Protein AF-A0A286UP96-F1 (afdb_monomer)

Solvent-accessible surface area (backbone atoms only — not comparable to full-atom values): 10188 Å² total; per-residue (Å²): 133,60,69,67,59,58,47,46,70,70,50,58,53,62,91,28,74,60,82,88,64,60,55,60,58,87,93,51,66,55,68,64,52,48,55,50,50,54,55,56,73,67,48,70,82,85,82,76,85,86,92,83,76,66,88,90,74,46,66,62,23,51,52,45,37,53,47,52,54,32,44,76,69,74,26,45,36,35,67,40,44,39,38,69,94,73,29,50,54,94,42,47,54,37,28,46,34,56,42,37,35,77,77,34,68,56,30,44,52,47,47,56,51,50,39,71,74,63,72,58,81,71,99,55,57,68,58,61,46,39,41,64,49,42,52,54,27,46,64,66,42,64,78,57,94,69,80,69,68,43,72,45,77,38,51,64,94,24,27,48,52,75,69,53,36,48,58,46,62,77,64,108

pLDDT: mean 85.41, std 10.43, range [49.34, 98.12]

Structure (mmCIF, N/CA/C/O backbone):
data_AF-A0A286UP96-F1
#
_entry.id   AF-A0A286UP96-F1
#
loop_
_atom_site.group_PDB
_atom_site.id
_atom_site.type_symbol
_atom_site.label_atom_id
_atom_site.label_alt_id
_atom_site.label_comp_id
_atom_site.label_asym_id
_atom_site.label_entity_id
_atom_site.label_seq_id
_atom_site.pdbx_PDB_ins_code
_atom_site.Cartn_x
_atom_site.Cartn_y
_atom_site.Cartn_z
_atom_site.occupancy
_atom_site.B_iso_or_equiv
_atom_site.auth_seq_id
_atom_site.auth_comp_id
_atom_site.auth_asym_id
_atom_site.auth_atom_id
_atom_site.pdbx_PDB_model_num
ATOM 1 N N . MET A 1 1 ? -9.171 -11.436 -27.637 1.00 49.34 1 MET A N 1
ATOM 2 C CA . MET A 1 1 ? -8.216 -11.493 -26.509 1.00 49.34 1 MET A CA 1
ATOM 3 C C . MET A 1 1 ? -8.650 -10.452 -25.485 1.00 49.34 1 MET A C 1
ATOM 5 O O . MET A 1 1 ? -8.835 -9.310 -25.885 1.00 49.34 1 MET A O 1
ATOM 9 N N . ASN A 1 2 ? -8.933 -10.845 -24.236 1.00 63.75 2 ASN A N 1
ATOM 10 C CA . ASN A 1 2 ? -9.342 -9.908 -23.177 1.00 63.75 2 ASN A CA 1
ATOM 11 C C . ASN A 1 2 ? -8.131 -9.031 -22.804 1.00 63.75 2 ASN A C 1
ATOM 13 O O . ASN A 1 2 ? -7.046 -9.567 -22.588 1.00 63.75 2 ASN A O 1
ATOM 17 N N . ILE A 1 3 ? -8.315 -7.710 -22.764 1.00 61.19 3 ILE A N 1
ATOM 18 C CA . ILE A 1 3 ? -7.271 -6.735 -22.424 1.00 61.19 3 ILE A CA 1
ATOM 19 C C . ILE A 1 3 ? -6.661 -7.037 -21.046 1.00 61.19 3 ILE A C 1
ATOM 21 O O . ILE A 1 3 ? -5.451 -6.916 -20.892 1.00 61.19 3 ILE A O 1
ATOM 25 N N . GLU A 1 4 ? -7.460 -7.513 -20.089 1.00 62.12 4 GLU A N 1
ATOM 26 C CA . GLU A 1 4 ? -6.978 -7.889 -18.752 1.00 62.12 4 GLU A CA 1
ATOM 27 C C . GLU A 1 4 ? -6.002 -9.070 -18.778 1.00 62.12 4 GLU A C 1
ATOM 29 O O . GLU A 1 4 ? -4.983 -9.037 -18.096 1.00 62.12 4 GLU A O 1
ATOM 34 N N . ARG A 1 5 ? -6.269 -10.095 -19.602 1.00 66.50 5 ARG A N 1
ATOM 35 C CA . ARG A 1 5 ? -5.375 -11.261 -19.724 1.00 66.50 5 ARG A CA 1
ATOM 36 C C . ARG A 1 5 ? -4.047 -10.881 -20.363 1.00 66.50 5 ARG A C 1
ATOM 38 O O . ARG A 1 5 ? -3.007 -11.225 -19.829 1.00 66.50 5 ARG A O 1
ATOM 45 N N . LEU A 1 6 ? -4.093 -10.098 -21.444 1.00 65.25 6 LEU A N 1
ATOM 46 C CA . LEU A 1 6 ? -2.881 -9.573 -22.077 1.00 65.25 6 LEU A CA 1
ATOM 47 C C . LEU A 1 6 ? -2.033 -8.780 -21.073 1.00 65.25 6 LEU A C 1
ATOM 49 O O . LEU A 1 6 ? -0.813 -8.846 -21.090 1.00 65.25 6 LEU A O 1
ATOM 53 N N . TYR A 1 7 ? -2.686 -8.018 -20.203 1.00 69.88 7 TYR A N 1
ATOM 54 C CA . TYR A 1 7 ? -2.010 -7.174 -19.234 1.00 69.88 7 TYR A CA 1
ATOM 55 C C . TYR A 1 7 ? -1.419 -7.964 -18.057 1.00 69.88 7 TYR A C 1
ATOM 57 O O . TYR A 1 7 ? -0.304 -7.667 -17.631 1.00 69.88 7 TYR A O 1
ATOM 65 N N . ALA A 1 8 ? -2.115 -9.003 -17.583 1.00 73.88 8 ALA A N 1
ATOM 66 C CA . ALA A 1 8 ? -1.588 -9.947 -16.598 1.00 73.88 8 ALA A CA 1
ATOM 67 C C . ALA A 1 8 ? -0.350 -10.684 -17.126 1.00 73.88 8 ALA A C 1
ATOM 69 O O . ALA A 1 8 ? 0.648 -10.775 -16.417 1.00 73.88 8 ALA A O 1
ATOM 70 N N . ASP A 1 9 ? -0.392 -11.138 -18.382 1.00 71.69 9 ASP A N 1
ATOM 71 C CA . ASP A 1 9 ? 0.719 -11.854 -19.018 1.00 71.69 9 ASP A CA 1
ATOM 72 C C . ASP A 1 9 ? 1.965 -10.964 -19.167 1.00 71.69 9 ASP A C 1
ATOM 74 O O . ASP A 1 9 ? 3.089 -11.442 -19.034 1.00 71.69 9 ASP A O 1
ATOM 78 N N . ILE A 1 10 ? 1.774 -9.663 -19.416 1.00 70.19 10 ILE A N 1
ATOM 79 C CA . ILE A 1 10 ? 2.880 -8.718 -19.612 1.00 70.19 10 ILE A CA 1
ATOM 80 C C . ILE A 1 10 ? 3.464 -8.226 -18.287 1.00 70.19 10 ILE A C 1
ATOM 82 O O . ILE A 1 10 ? 4.682 -8.182 -18.128 1.00 70.19 10 ILE A O 1
ATOM 86 N N . LEU A 1 11 ? 2.616 -7.813 -17.341 1.00 77.31 11 LEU A N 1
ATOM 87 C CA . LEU A 1 11 ? 3.103 -7.294 -16.063 1.00 77.31 11 LEU A CA 1
ATOM 88 C C . LEU A 1 11 ? 3.557 -8.395 -15.112 1.00 77.31 11 LEU A C 1
ATOM 90 O O . LEU A 1 11 ? 4.356 -8.108 -14.221 1.00 77.31 11 LEU A O 1
ATOM 94 N N . ASN A 1 12 ? 3.051 -9.618 -15.296 1.00 80.94 12 ASN A N 1
ATOM 95 C CA . ASN A 1 12 ? 3.336 -10.779 -14.461 1.00 80.94 12 ASN A CA 1
ATOM 96 C C . ASN A 1 12 ? 3.300 -10.424 -12.956 1.00 80.94 12 ASN A C 1
ATOM 98 O O . ASN A 1 12 ? 4.327 -10.507 -12.269 1.00 80.94 12 ASN A O 1
ATOM 102 N N . PRO A 1 13 ? 2.151 -9.926 -12.450 1.00 82.19 13 PRO A N 1
ATOM 103 C CA . PRO A 1 13 ? 2.049 -9.438 -11.081 1.00 82.19 13 PRO A CA 1
ATOM 104 C C . PRO A 1 13 ? 2.351 -10.563 -10.089 1.00 82.19 13 PRO A C 1
ATOM 106 O O . PRO A 1 13 ? 1.960 -11.714 -10.285 1.00 82.19 13 PRO A O 1
ATOM 109 N N . SER A 1 14 ? 3.044 -10.226 -9.004 1.00 83.25 14 SER A N 1
ATOM 110 C CA . SER A 1 14 ? 3.289 -11.183 -7.925 1.00 83.25 14 SER A CA 1
ATOM 111 C C . SER A 1 14 ? 2.060 -11.294 -7.031 1.00 83.25 14 SER A C 1
ATOM 113 O O . SER A 1 14 ? 1.344 -10.317 -6.814 1.00 83.25 14 SER A O 1
ATOM 115 N N . ASP A 1 15 ? 1.834 -12.482 -6.478 1.00 81.69 15 ASP A N 1
ATOM 116 C CA . ASP A 1 15 ? 0.795 -12.668 -5.474 1.00 81.69 15 ASP A CA 1
ATOM 117 C C . ASP A 1 15 ? 1.257 -12.086 -4.130 1.00 81.69 15 ASP A C 1
ATOM 119 O O . ASP A 1 15 ? 2.100 -12.655 -3.433 1.00 81.69 15 ASP A O 1
ATOM 123 N N . PHE A 1 16 ? 0.712 -10.918 -3.797 1.00 78.81 16 PHE A N 1
ATOM 124 C CA . PHE A 1 16 ? 0.863 -10.267 -2.495 1.00 78.81 16 PHE A CA 1
ATOM 125 C C . PHE A 1 16 ? -0.423 -10.322 -1.668 1.00 78.81 16 PHE A C 1
ATOM 127 O O . PHE A 1 16 ? -0.589 -9.531 -0.734 1.00 78.81 16 PHE A O 1
ATOM 134 N N . SER A 1 17 ? -1.356 -11.211 -2.020 1.00 71.06 17 SER A N 1
ATOM 135 C CA . SER A 1 17 ? -2.625 -11.318 -1.315 1.00 71.06 17 SER A CA 1
ATOM 136 C C . SER A 1 17 ? -2.401 -11.706 0.150 1.00 71.06 17 SER A C 1
ATOM 138 O O . SER A 1 17 ? -1.652 -12.616 0.510 1.00 71.06 17 SER A O 1
ATOM 140 N N . GLY A 1 18 ? -3.069 -10.971 1.035 1.00 64.38 18 GLY A N 1
ATOM 141 C CA . GLY A 1 18 ? -3.196 -11.308 2.449 1.00 64.38 18 GLY A CA 1
ATOM 142 C C . GLY A 1 18 ? -4.452 -12.134 2.716 1.00 64.38 18 GLY A C 1
ATOM 143 O O . GLY A 1 18 ? -5.107 -11.902 3.734 1.00 64.38 18 GLY A O 1
ATOM 144 N N . ASP A 1 19 ? -4.849 -13.010 1.789 1.00 66.25 19 ASP A N 1
ATOM 145 C CA . ASP A 1 19 ? -6.140 -13.697 1.838 1.00 66.25 19 ASP A CA 1
ATOM 146 C C . ASP A 1 19 ? -6.347 -14.425 3.173 1.00 66.25 19 ASP A C 1
ATOM 148 O O . ASP A 1 19 ? -5.471 -15.115 3.694 1.00 66.25 19 ASP A O 1
ATOM 152 N N . GLY A 1 20 ? -7.525 -14.213 3.765 1.00 74.19 20 GLY A N 1
ATOM 153 C CA . GLY A 1 20 ? -7.889 -14.780 5.064 1.00 74.19 20 GLY A CA 1
ATOM 154 C C . GLY A 1 20 ? -7.352 -14.033 6.290 1.00 74.19 20 GLY A C 1
ATOM 155 O O . GLY A 1 20 ? -7.575 -14.498 7.409 1.00 74.19 20 GLY A O 1
ATOM 156 N N . ARG A 1 21 ? -6.682 -12.879 6.140 1.00 83.31 21 ARG A N 1
ATOM 157 C CA . ARG A 1 21 ? -6.267 -12.080 7.305 1.00 83.31 21 ARG A CA 1
ATOM 158 C C . ARG A 1 21 ? -7.461 -11.486 8.063 1.00 83.31 21 ARG A C 1
ATOM 160 O O . ARG A 1 21 ? -8.413 -11.009 7.439 1.00 83.31 21 ARG A O 1
ATOM 167 N N . PRO A 1 22 ? -7.410 -11.486 9.409 1.00 90.81 22 PRO A N 1
ATOM 168 C CA . PRO A 1 22 ? -8.482 -10.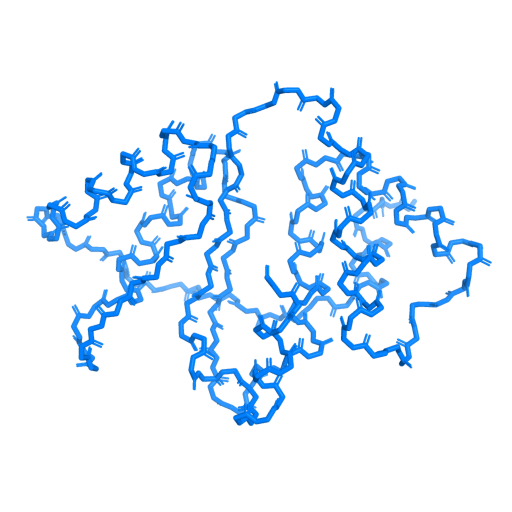937 10.222 1.00 90.81 22 PRO A CA 1
ATOM 169 C C . PRO A 1 22 ? -8.542 -9.413 10.093 1.00 90.81 22 PRO A C 1
ATOM 171 O O . PRO A 1 22 ? -7.516 -8.737 9.982 1.00 90.81 22 PRO A O 1
ATOM 174 N N . GLN A 1 23 ? -9.758 -8.881 10.163 1.00 94.75 23 GLN A N 1
ATOM 175 C CA . GLN A 1 23 ? -10.006 -7.462 10.407 1.00 94.75 23 GLN A CA 1
ATOM 176 C C . GLN A 1 23 ? -9.959 -7.175 11.912 1.00 94.75 23 GLN A C 1
ATOM 178 O O . GLN A 1 23 ? -9.917 -8.095 12.734 1.00 94.75 23 GLN A O 1
ATOM 183 N N . CYS A 1 24 ? -9.951 -5.896 12.275 1.00 96.38 24 CYS A N 1
ATOM 184 C CA . CYS A 1 24 ? -10.121 -5.465 13.651 1.00 96.38 24 CYS A CA 1
ATOM 185 C C . CYS A 1 24 ? -11.415 -6.066 14.198 1.00 96.38 24 CYS A C 1
ATOM 187 O O . CYS A 1 24 ? -12.432 -6.111 13.504 1.00 96.38 24 CYS A O 1
ATOM 189 N N . LEU A 1 25 ? -11.361 -6.529 15.446 1.00 94.75 25 LEU A N 1
ATOM 190 C CA . LEU A 1 25 ? -12.570 -6.912 16.156 1.00 94.75 25 LEU A CA 1
ATOM 191 C C . LEU A 1 25 ? -13.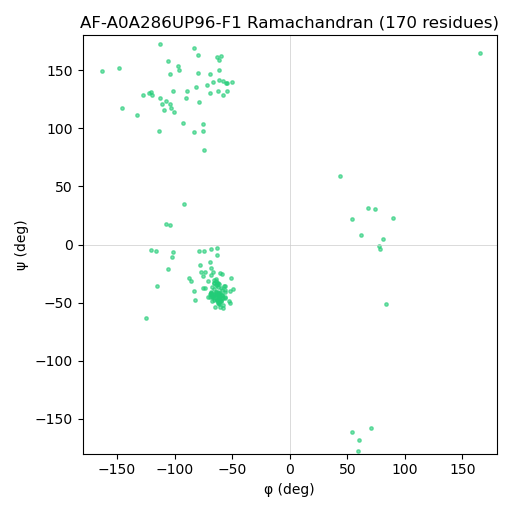472 -5.691 16.287 1.00 94.75 25 LEU A C 1
ATOM 193 O O . LEU A 1 25 ? -12.983 -4.556 16.379 1.00 94.75 25 LEU A O 1
ATOM 197 N N . GLU A 1 26 ? -14.775 -5.948 16.321 1.00 91.69 26 GLU A N 1
ATOM 198 C CA . GLU A 1 26 ? -15.761 -4.909 16.564 1.00 91.69 26 GLU A CA 1
ATOM 199 C C . GLU A 1 26 ? -15.380 -4.105 17.811 1.00 91.69 26 GLU A C 1
ATOM 201 O O . GLU A 1 26 ? -14.835 -4.621 18.788 1.00 91.69 26 GLU A O 1
ATOM 206 N N . ASP A 1 27 ? -15.583 -2.801 17.712 1.00 90.56 27 ASP A N 1
ATOM 207 C CA . ASP A 1 27 ? -15.269 -1.825 18.740 1.00 90.56 27 ASP A CA 1
ATOM 208 C C . ASP A 1 27 ? -13.800 -1.659 19.171 1.00 90.56 27 ASP A C 1
ATOM 210 O O . ASP A 1 27 ? -13.511 -0.877 20.079 1.00 90.56 27 ASP A O 1
ATOM 214 N N . THR A 1 28 ? -12.845 -2.285 18.479 1.00 94.38 28 THR A N 1
ATOM 215 C CA . THR A 1 28 ? -11.409 -2.099 18.743 1.00 94.38 28 THR A CA 1
ATOM 216 C C . THR A 1 28 ? -10.764 -1.085 17.799 1.00 94.38 28 THR A C 1
ATOM 218 O O . THR A 1 28 ? -11.222 -0.872 16.681 1.00 94.38 28 THR A O 1
ATOM 221 N N . ARG A 1 29 ? -9.670 -0.442 18.244 1.00 95.38 29 ARG A N 1
ATOM 222 C CA . ARG A 1 29 ? -8.847 0.486 17.430 1.00 95.38 29 ARG A CA 1
ATOM 223 C C . ARG A 1 29 ? -9.630 1.639 16.772 1.00 95.38 29 ARG A C 1
ATOM 225 O O . ARG A 1 29 ? -9.138 2.224 15.811 1.00 95.38 29 ARG A O 1
ATOM 232 N N . LYS A 1 30 ? -10.811 1.987 17.304 1.00 96.56 30 LYS A N 1
ATOM 233 C CA . LYS A 1 30 ? -11.737 2.975 16.722 1.00 96.56 30 LYS A CA 1
ATOM 234 C C . LYS A 1 30 ? -11.071 4.305 16.406 1.00 96.56 30 LYS A C 1
ATOM 236 O O . LYS A 1 30 ? -11.201 4.785 15.292 1.00 96.56 30 LYS A O 1
ATOM 241 N N . GLU A 1 31 ? -10.347 4.869 17.367 1.00 97.06 31 GLU A N 1
ATOM 242 C CA . GLU A 1 31 ? -9.703 6.177 17.208 1.00 97.06 31 GLU A CA 1
ATOM 243 C C . GLU A 1 31 ? -8.674 6.155 16.075 1.00 97.06 31 GLU A C 1
ATOM 245 O O . GLU A 1 31 ? -8.721 6.993 15.182 1.00 97.06 31 GLU A O 1
ATOM 250 N N . THR A 1 32 ? -7.804 5.139 16.049 1.00 97.38 32 THR A N 1
ATOM 251 C CA . THR A 1 32 ? -6.809 4.966 14.982 1.00 97.38 32 THR A CA 1
ATOM 252 C C . THR A 1 32 ? -7.465 4.784 13.617 1.00 97.38 32 THR A C 1
ATOM 254 O O . THR A 1 32 ? -7.038 5.404 12.647 1.00 97.38 32 THR A O 1
ATOM 257 N N . LEU A 1 33 ? -8.500 3.944 13.530 1.00 98.12 33 LEU A N 1
ATOM 258 C CA . LEU A 1 33 ? -9.237 3.725 12.287 1.00 98.12 33 LEU A CA 1
ATOM 259 C C . LEU A 1 33 ? -9.901 5.016 11.810 1.00 98.12 33 LEU A C 1
ATOM 261 O O . LEU A 1 33 ? -9.757 5.363 10.643 1.00 98.12 33 LEU A O 1
ATOM 265 N N . GLN A 1 34 ? -10.557 5.749 12.711 1.00 97.94 34 GLN A N 1
ATOM 266 C CA . GLN A 1 34 ? -11.217 7.006 12.383 1.00 97.94 34 GLN A CA 1
ATOM 267 C C . GLN A 1 34 ? -10.218 8.042 11.868 1.00 97.94 34 GLN A C 1
ATOM 269 O O . GLN A 1 34 ? -10.452 8.616 10.813 1.00 97.94 34 GLN A O 1
ATOM 274 N N . SER A 1 35 ? -9.066 8.208 12.526 1.00 97.19 35 SER A N 1
ATOM 275 C CA . SER A 1 35 ? -8.023 9.123 12.046 1.00 97.19 35 SER A CA 1
ATOM 276 C C . SER A 1 35 ? -7.506 8.761 10.651 1.00 97.19 35 SER A C 1
ATOM 278 O O . SER A 1 35 ? -7.234 9.652 9.853 1.00 97.19 35 SER A O 1
ATOM 280 N N . ILE A 1 36 ? -7.377 7.466 10.335 1.00 97.31 36 ILE A N 1
ATOM 281 C CA . ILE A 1 36 ? -6.979 7.026 8.991 1.00 97.31 36 ILE A CA 1
ATOM 282 C C . ILE A 1 36 ? -8.091 7.324 7.980 1.00 97.31 36 ILE A C 1
ATOM 284 O O . ILE A 1 36 ? -7.790 7.786 6.885 1.00 97.31 36 ILE A O 1
ATOM 288 N N . TYR A 1 37 ? -9.357 7.082 8.326 1.00 96.44 37 TYR A N 1
ATOM 289 C CA . TYR A 1 37 ? -10.486 7.365 7.435 1.00 96.44 37 TYR A CA 1
ATOM 290 C C . TYR A 1 37 ? -10.599 8.855 7.127 1.00 96.44 37 TYR A C 1
ATOM 292 O O . TYR A 1 37 ? -10.656 9.229 5.960 1.00 96.44 37 TYR A O 1
ATOM 300 N N . ASP A 1 38 ? -10.528 9.696 8.158 1.00 95.19 38 ASP A N 1
ATOM 301 C CA . ASP A 1 38 ? -10.558 11.149 8.008 1.00 95.19 38 ASP A CA 1
ATOM 302 C C . ASP A 1 38 ? -9.401 11.635 7.123 1.00 95.19 38 ASP A C 1
ATOM 304 O O . ASP A 1 38 ? -9.585 12.510 6.280 1.00 95.19 38 ASP A O 1
ATOM 308 N N . TRP A 1 39 ? -8.214 11.034 7.271 1.00 95.50 39 TRP A N 1
ATOM 309 C CA . TRP A 1 39 ? -7.052 11.353 6.443 1.00 95.50 39 TRP A CA 1
ATOM 310 C C . TRP A 1 39 ? -7.240 10.962 4.968 1.00 95.50 39 TRP A C 1
ATOM 312 O O . TRP A 1 39 ? -6.957 11.773 4.088 1.00 95.50 39 TRP A O 1
ATOM 322 N N . VAL A 1 40 ? -7.738 9.753 4.679 1.00 93.62 40 VAL A N 1
ATOM 323 C CA . VAL A 1 40 ? -7.994 9.320 3.291 1.00 93.62 40 VAL A CA 1
ATOM 324 C C . VAL A 1 40 ? -9.083 10.182 2.647 1.00 93.62 40 VAL A C 1
ATOM 326 O O . VAL A 1 40 ? -8.939 10.594 1.495 1.00 93.62 40 VAL A O 1
ATOM 329 N N . ASP A 1 41 ? -10.157 10.468 3.385 1.00 90.25 41 ASP A N 1
ATOM 330 C CA . ASP A 1 41 ? -11.337 11.164 2.869 1.00 90.25 41 ASP A CA 1
ATOM 331 C C . ASP A 1 41 ? -11.094 12.675 2.692 1.00 90.25 41 ASP A C 1
ATOM 333 O O . ASP A 1 41 ? -11.700 13.291 1.814 1.00 90.25 41 ASP A O 1
ATOM 337 N N . ALA A 1 42 ? -10.175 13.272 3.463 1.00 90.50 42 ALA A N 1
ATOM 338 C CA . ALA A 1 42 ? -9.729 14.651 3.252 1.00 90.50 42 ALA A CA 1
ATOM 339 C C . ALA A 1 42 ? -9.039 14.841 1.887 1.00 90.50 42 ALA A C 1
ATOM 341 O O . ALA A 1 42 ? -9.167 15.902 1.271 1.00 90.50 42 ALA A O 1
ATOM 342 N N . GLY A 1 43 ? -8.338 13.808 1.404 1.00 85.06 43 GLY A N 1
ATOM 343 C CA . GLY A 1 43 ? -7.582 13.842 0.155 1.00 85.06 43 GLY A CA 1
ATOM 344 C C . GLY A 1 43 ? -6.471 14.904 0.135 1.00 85.06 43 GLY A C 1
ATOM 345 O O . GLY A 1 43 ? -6.112 15.502 1.147 1.00 85.06 43 GLY A O 1
ATOM 346 N N . GLY A 1 44 ? -5.909 15.155 -1.050 1.00 84.06 44 GLY A N 1
ATOM 347 C CA . GLY A 1 44 ? -4.853 16.158 -1.228 1.00 84.06 44 GLY A CA 1
ATOM 348 C C . GLY A 1 44 ? -3.507 15.762 -0.606 1.00 84.06 44 GLY A C 1
ATOM 349 O O . GLY A 1 44 ? -3.212 14.583 -0.432 1.00 84.06 44 GLY A O 1
ATOM 350 N N . TYR A 1 45 ? -2.660 16.759 -0.330 1.00 85.38 45 TYR A N 1
ATOM 351 C CA . TYR A 1 45 ? -1.328 16.567 0.255 1.00 85.38 45 TYR A CA 1
ATOM 352 C C . TYR A 1 45 ? -1.305 16.941 1.748 1.00 85.38 45 TYR A C 1
ATOM 354 O O . TYR A 1 45 ? -1.951 17.921 2.124 1.00 85.38 45 TYR A O 1
ATOM 362 N N . PRO A 1 46 ? -0.500 16.253 2.585 1.00 86.00 46 PRO A N 1
ATOM 363 C CA . PRO A 1 46 ? 0.328 15.088 2.257 1.00 86.00 46 PRO A CA 1
ATOM 364 C C . PRO A 1 46 ? -0.509 13.818 2.029 1.00 86.00 46 PRO A C 1
ATOM 366 O O . PRO A 1 46 ? -1.414 13.512 2.799 1.00 86.00 46 PRO A O 1
ATOM 369 N N . ASN A 1 47 ? -0.158 13.057 0.988 1.00 89.56 47 ASN A N 1
ATOM 370 C CA . ASN A 1 47 ? -0.879 11.868 0.513 1.00 89.56 47 ASN A CA 1
ATOM 371 C C . ASN A 1 47 ? -0.198 10.539 0.901 1.00 89.56 47 ASN A C 1
ATOM 373 O O . ASN A 1 47 ? -0.521 9.492 0.344 1.00 89.56 47 ASN A O 1
ATOM 377 N N . VAL A 1 48 ? 0.716 10.576 1.878 1.00 94.19 48 VAL A N 1
ATOM 378 C CA . VAL A 1 48 ? 1.330 9.393 2.495 1.00 94.19 48 VAL A CA 1
ATOM 379 C C . VAL A 1 48 ? 1.070 9.397 4.002 1.00 94.19 48 VAL A C 1
ATOM 381 O O . VAL A 1 48 ? 1.344 10.388 4.679 1.00 94.19 48 VAL A O 1
ATOM 384 N N . LEU A 1 49 ? 0.583 8.270 4.527 1.00 96.12 49 LEU A N 1
ATOM 385 C CA . LEU A 1 49 ? 0.422 8.011 5.958 1.00 96.12 49 LEU A CA 1
ATOM 386 C C . LEU A 1 49 ? 1.250 6.788 6.348 1.00 96.12 49 LEU A C 1
ATOM 388 O O . LEU A 1 49 ? 1.149 5.732 5.725 1.00 96.12 49 LEU A O 1
ATOM 392 N N . LEU A 1 50 ? 2.038 6.921 7.416 1.00 96.06 50 LEU A N 1
ATOM 393 C CA . LEU A 1 50 ? 2.857 5.840 7.954 1.00 96.06 50 LEU A CA 1
ATOM 394 C C . LEU A 1 50 ? 2.294 5.351 9.297 1.00 96.06 50 LEU A C 1
ATOM 396 O O . LEU A 1 50 ? 2.307 6.078 10.288 1.00 96.06 50 LEU A O 1
ATOM 400 N N . LEU A 1 51 ? 1.843 4.093 9.339 1.00 96.38 51 LEU A N 1
ATOM 401 C CA . LEU A 1 51 ? 1.389 3.430 10.564 1.00 96.38 51 LEU A CA 1
ATOM 402 C C . LEU A 1 51 ? 2.544 2.653 11.215 1.00 96.38 51 LEU A C 1
ATOM 404 O O . LEU A 1 51 ? 2.904 1.563 10.769 1.00 96.38 51 LEU A O 1
ATOM 408 N N . ILE A 1 52 ? 3.095 3.191 12.304 1.00 94.88 52 ILE A N 1
ATOM 409 C CA . ILE A 1 52 ? 4.150 2.552 13.107 1.00 94.88 52 ILE A CA 1
ATOM 410 C C . ILE A 1 52 ? 3.620 2.003 14.431 1.00 94.88 52 ILE A C 1
ATOM 412 O O . ILE A 1 52 ? 2.588 2.422 14.946 1.00 94.88 52 ILE A O 1
ATOM 416 N N . GLY A 1 53 ? 4.352 1.047 14.995 1.00 92.62 53 GLY A N 1
ATOM 417 C CA . GLY A 1 53 ? 4.027 0.415 16.269 1.00 92.62 53 GLY A CA 1
ATOM 418 C C . GLY A 1 53 ? 4.824 -0.867 16.468 1.00 92.62 53 GLY A C 1
ATOM 419 O O . GLY A 1 53 ? 5.375 -1.422 15.513 1.00 92.62 53 GLY A O 1
ATOM 420 N N . GLU A 1 54 ? 4.860 -1.370 17.695 1.00 92.50 54 GLU A N 1
ATOM 421 C CA . GLU A 1 54 ? 5.616 -2.576 18.041 1.00 92.50 54 GLU A CA 1
ATOM 422 C C . GLU A 1 54 ? 5.092 -3.828 17.317 1.00 92.50 54 GLU A C 1
ATOM 424 O O . GLU A 1 54 ? 3.967 -3.863 16.790 1.00 92.50 54 GLU A O 1
ATOM 429 N N . ALA A 1 55 ? 5.920 -4.870 17.248 1.00 88.31 55 ALA A N 1
ATOM 430 C CA . ALA A 1 55 ? 5.511 -6.162 16.708 1.00 88.31 55 ALA A CA 1
ATOM 431 C C . ALA A 1 55 ? 4.309 -6.715 17.497 1.00 88.31 55 ALA A C 1
ATOM 433 O O . ALA A 1 55 ? 4.214 -6.548 18.708 1.00 88.31 55 ALA A O 1
ATOM 434 N N . GLY A 1 56 ? 3.353 -7.339 16.804 1.00 88.31 56 GLY A N 1
ATOM 435 C CA . GLY A 1 56 ? 2.164 -7.921 17.443 1.00 88.31 56 GLY A CA 1
ATOM 436 C C . GLY A 1 56 ? 1.058 -6.933 17.847 1.00 88.31 56 GLY A C 1
ATOM 437 O O . GLY A 1 56 ? -0.001 -7.365 18.285 1.00 88.31 56 GLY A O 1
ATOM 438 N N . THR A 1 57 ? 1.220 -5.622 17.637 1.00 92.75 57 THR A N 1
ATOM 439 C CA . THR A 1 57 ? 0.197 -4.614 18.012 1.00 92.75 57 THR A CA 1
ATOM 440 C C . THR A 1 57 ? -1.037 -4.572 17.097 1.00 92.75 57 THR A C 1
ATOM 442 O O . THR A 1 57 ? -2.004 -3.864 17.392 1.00 92.75 57 THR A O 1
ATOM 445 N N . GLY A 1 58 ? -1.039 -5.345 16.007 1.00 93.44 58 GLY A N 1
ATOM 446 C CA . GLY A 1 58 ? -2.170 -5.443 15.079 1.00 93.44 58 GLY A CA 1
ATOM 447 C C . GLY A 1 58 ? -2.153 -4.433 13.927 1.00 93.44 58 GLY A C 1
ATOM 448 O O . GLY A 1 58 ? -3.202 -4.164 13.353 1.00 93.44 58 GLY A O 1
ATOM 449 N N . LYS A 1 59 ? -0.988 -3.884 13.554 1.00 95.62 59 LYS A N 1
ATOM 450 C CA . LYS A 1 59 ? -0.850 -2.966 12.401 1.00 95.62 59 LYS A CA 1
ATOM 451 C C . LYS A 1 59 ? -1.426 -3.551 11.109 1.00 95.62 59 LYS A C 1
ATOM 453 O O . LYS A 1 59 ? -2.260 -2.918 10.477 1.00 95.62 59 LYS A O 1
ATOM 458 N N . SER A 1 60 ? -1.068 -4.791 10.785 1.00 94.88 60 SER A N 1
ATOM 459 C CA . SER A 1 60 ? -1.597 -5.493 9.611 1.00 94.88 60 SER A CA 1
ATOM 460 C C . SER A 1 60 ? -3.106 -5.739 9.684 1.00 94.88 60 SER A C 1
ATOM 462 O O . SER A 1 60 ? -3.802 -5.723 8.672 1.00 94.88 60 SER A O 1
ATOM 464 N N . THR A 1 61 ? -3.649 -5.917 10.891 1.00 96.19 61 THR A N 1
ATOM 465 C CA . THR A 1 61 ? -5.097 -6.027 11.128 1.00 96.19 61 THR A CA 1
ATOM 466 C C . THR A 1 61 ? -5.803 -4.691 10.864 1.00 96.19 61 THR A C 1
ATOM 468 O O . THR A 1 61 ? -6.850 -4.666 10.215 1.00 96.19 61 THR A O 1
ATOM 471 N N . ILE A 1 62 ? -5.208 -3.569 11.289 1.00 97.25 62 ILE A N 1
ATOM 472 C CA . ILE A 1 62 ? -5.684 -2.214 10.964 1.00 97.25 62 ILE A CA 1
ATOM 473 C C . ILE A 1 62 ? -5.623 -1.988 9.448 1.00 97.25 62 ILE A C 1
ATOM 475 O O . ILE A 1 62 ? -6.638 -1.633 8.855 1.00 97.25 62 ILE A O 1
ATOM 479 N N . ALA A 1 63 ? -4.482 -2.271 8.810 1.00 96.50 63 ALA A N 1
ATOM 480 C CA . ALA A 1 63 ? -4.294 -2.13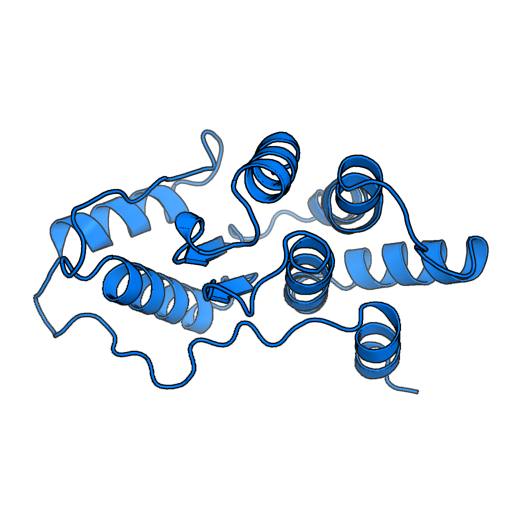9 7.363 1.00 96.50 63 ALA A CA 1
ATOM 481 C C . ALA A 1 63 ? -5.333 -2.952 6.572 1.00 96.50 63 ALA A C 1
ATOM 483 O O . ALA A 1 63 ? -5.981 -2.420 5.674 1.00 96.50 63 ALA A O 1
ATOM 484 N N . THR A 1 64 ? -5.580 -4.202 6.978 1.00 96.00 64 THR A N 1
ATOM 485 C CA . THR A 1 64 ? -6.609 -5.068 6.378 1.00 96.00 64 THR A CA 1
ATOM 486 C C . THR A 1 64 ? -8.014 -4.480 6.534 1.00 96.00 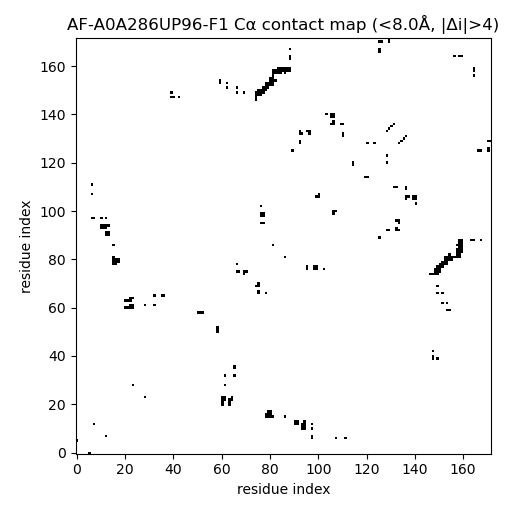64 THR A C 1
ATOM 488 O O . THR A 1 64 ? -8.797 -4.499 5.586 1.00 96.00 64 THR A O 1
ATOM 491 N N . THR A 1 65 ? -8.341 -3.923 7.702 1.00 96.94 65 THR A N 1
ATOM 492 C CA . THR A 1 65 ? -9.650 -3.295 7.968 1.00 96.94 65 THR A CA 1
ATOM 493 C C . THR A 1 65 ? -9.862 -2.049 7.113 1.00 96.94 65 THR A C 1
ATOM 495 O O . THR A 1 65 ? -10.919 -1.873 6.509 1.00 96.94 65 THR A O 1
ATOM 498 N N . VAL A 1 66 ? -8.839 -1.196 7.021 1.00 96.69 66 VAL A N 1
ATOM 499 C CA . VAL A 1 66 ? -8.852 -0.005 6.164 1.00 96.69 66 VAL A CA 1
ATOM 500 C C . VAL A 1 66 ? -9.013 -0.418 4.701 1.00 96.69 66 VAL A C 1
ATOM 502 O O . VAL A 1 66 ? -9.924 0.063 4.030 1.00 96.69 66 VAL A O 1
ATOM 505 N N . ALA A 1 67 ? -8.203 -1.368 4.226 1.00 95.19 67 ALA A N 1
ATOM 506 C CA . ALA A 1 67 ? -8.279 -1.866 2.859 1.00 95.19 67 ALA A CA 1
ATOM 507 C C . ALA A 1 67 ? -9.682 -2.403 2.529 1.00 95.19 67 ALA A C 1
ATOM 509 O O . ALA A 1 67 ? -10.255 -2.027 1.512 1.00 95.19 67 ALA A O 1
ATOM 510 N N . ARG A 1 68 ? -10.287 -3.212 3.410 1.00 94.44 68 ARG A N 1
ATOM 511 C CA . ARG A 1 68 ? -11.646 -3.748 3.216 1.00 94.44 68 ARG A CA 1
ATOM 512 C C . ARG A 1 68 ? -12.713 -2.659 3.127 1.00 94.44 68 ARG A C 1
ATOM 514 O O . ARG A 1 68 ? -13.571 -2.741 2.250 1.00 94.44 68 ARG A O 1
ATOM 521 N N . LYS A 1 69 ? -12.653 -1.624 3.973 1.00 95.19 69 LYS A N 1
ATOM 522 C CA . LYS A 1 69 ? -13.577 -0.479 3.892 1.00 95.19 69 LYS A CA 1
ATOM 523 C C . LYS A 1 69 ? -13.496 0.196 2.520 1.00 95.19 69 LYS A C 1
ATOM 525 O O . LYS A 1 69 ? -14.518 0.349 1.858 1.00 95.19 69 LYS A O 1
ATOM 530 N N . TYR A 1 70 ? -12.293 0.547 2.068 1.00 94.06 70 TYR A N 1
ATOM 531 C CA . TYR A 1 70 ? -12.122 1.235 0.784 1.00 94.06 70 TYR A CA 1
ATOM 532 C C . TYR A 1 70 ? -12.322 0.313 -0.422 1.00 94.06 70 TYR A C 1
ATOM 534 O O . TYR A 1 70 ? -12.723 0.782 -1.482 1.00 94.06 70 TYR A O 1
ATOM 542 N N . GLN A 1 71 ? -12.143 -1.001 -0.271 1.00 92.31 71 GLN A N 1
ATOM 543 C CA . GLN A 1 71 ? -12.543 -1.976 -1.285 1.00 92.31 71 GLN A CA 1
ATOM 544 C C . GLN A 1 71 ? -14.059 -1.949 -1.490 1.00 92.31 71 GLN A C 1
ATOM 546 O O . GLN A 1 71 ? -14.514 -1.850 -2.626 1.00 92.31 71 GLN A O 1
ATOM 551 N N . ASN A 1 72 ? -14.837 -1.969 -0.402 1.00 93.06 72 ASN A N 1
ATOM 552 C CA . ASN A 1 72 ? -16.301 -1.913 -0.461 1.00 93.06 72 ASN A CA 1
ATOM 553 C C . ASN A 1 72 ? -16.815 -0.591 -1.052 1.00 93.06 72 ASN A C 1
ATOM 555 O O . ASN A 1 72 ? -17.854 -0.579 -1.706 1.00 93.06 72 ASN A O 1
ATOM 559 N N . ASN A 1 73 ? -16.069 0.501 -0.872 1.00 91.94 73 ASN A N 1
ATOM 560 C CA . ASN A 1 73 ? -16.377 1.790 -1.489 1.00 91.94 73 ASN A CA 1
ATOM 561 C C . ASN A 1 73 ? -15.954 1.883 -2.968 1.00 91.94 73 ASN A C 1
ATOM 563 O O . ASN A 1 73 ? -16.203 2.901 -3.608 1.00 91.94 73 ASN A O 1
ATOM 567 N N . GLY A 1 74 ? -15.271 0.869 -3.512 1.00 89.00 74 GLY A N 1
ATOM 568 C CA . GLY A 1 74 ? -14.705 0.927 -4.860 1.00 89.00 74 GLY A CA 1
ATOM 569 C C . GLY A 1 74 ? -13.547 1.922 -4.985 1.00 89.00 74 GLY A C 1
ATOM 570 O O . GLY A 1 74 ? -13.363 2.500 -6.046 1.00 89.00 74 GLY A O 1
ATOM 571 N N . GLN A 1 75 ? -12.775 2.129 -3.915 1.00 91.12 75 GLN A N 1
ATOM 572 C CA . GLN A 1 75 ? -11.677 3.104 -3.805 1.00 91.12 75 GLN A CA 1
ATOM 573 C C . GLN A 1 75 ? -10.309 2.466 -3.485 1.00 91.12 75 GLN A C 1
ATOM 575 O O . GLN A 1 75 ? -9.306 3.170 -3.439 1.00 91.12 75 GLN A O 1
ATOM 580 N N . LEU A 1 76 ? -10.226 1.153 -3.245 1.00 91.75 76 LEU A N 1
ATOM 581 C CA . LEU A 1 76 ? -8.955 0.466 -2.972 1.00 91.75 76 LEU A CA 1
ATOM 582 C C . LEU A 1 76 ? -8.199 0.102 -4.260 1.00 91.75 76 LEU A C 1
ATOM 584 O O . LEU A 1 76 ? -8.401 -0.969 -4.826 1.00 91.75 76 LEU A O 1
ATOM 588 N N . GLY A 1 77 ? -7.244 0.940 -4.652 1.00 90.06 77 GLY A N 1
ATOM 589 C CA . GLY A 1 77 ? -6.364 0.698 -5.793 1.00 90.06 77 GLY A CA 1
ATOM 590 C C . GLY A 1 77 ? -5.546 -0.583 -5.683 1.00 90.06 77 GLY A C 1
ATOM 591 O O . GLY A 1 77 ? -5.410 -1.314 -6.660 1.00 90.06 77 GLY A O 1
ATOM 592 N N . CYS A 1 78 ? -4.978 -0.848 -4.505 1.00 90.81 78 CYS A N 1
ATOM 593 C CA . CYS A 1 78 ? -4.150 -2.026 -4.258 1.00 90.81 78 CYS A CA 1
ATOM 594 C C . CYS A 1 78 ? -3.984 -2.280 -2.750 1.00 90.81 78 CYS A C 1
ATOM 596 O O . CYS A 1 78 ? -3.942 -1.335 -1.961 1.00 90.81 78 CYS A O 1
ATOM 598 N N . HIS A 1 79 ? -3.833 -3.545 -2.355 1.00 93.19 79 HIS A N 1
ATOM 599 C CA . HIS A 1 79 ? -3.381 -3.936 -1.019 1.00 93.19 79 HIS A CA 1
ATOM 600 C C . HIS A 1 79 ? -2.288 -4.998 -1.155 1.00 93.19 79 HIS A C 1
ATOM 602 O O . HIS A 1 79 ? -2.559 -6.115 -1.593 1.00 93.19 79 HIS A O 1
ATOM 608 N N . ILE A 1 80 ? -1.056 -4.631 -0.802 1.00 93.50 80 ILE A N 1
ATOM 609 C CA . ILE A 1 80 ? 0.122 -5.498 -0.856 1.00 93.50 80 ILE A CA 1
ATOM 610 C C . ILE A 1 80 ? 0.506 -5.883 0.561 1.00 93.50 80 ILE A C 1
ATOM 612 O O . ILE A 1 80 ? 0.783 -5.012 1.386 1.00 93.50 80 ILE A O 1
ATOM 616 N N . PHE A 1 81 ? 0.570 -7.188 0.812 1.00 92.75 81 PHE A N 1
ATOM 617 C CA . PHE A 1 81 ? 1.151 -7.737 2.023 1.00 92.75 81 PHE A CA 1
ATOM 618 C C . PHE A 1 81 ? 2.569 -8.247 1.745 1.00 92.75 81 PHE A C 1
ATOM 620 O O . PHE A 1 81 ? 2.775 -9.209 1.000 1.00 92.75 81 PHE A O 1
ATOM 627 N N . PHE A 1 82 ? 3.560 -7.606 2.354 1.00 93.00 82 PHE A N 1
ATOM 628 C CA . PHE A 1 82 ? 4.956 -7.993 2.222 1.00 93.00 82 PHE A CA 1
ATOM 629 C C . PHE A 1 82 ? 5.302 -9.161 3.149 1.00 93.00 82 PHE A C 1
ATOM 631 O O . PHE A 1 82 ? 4.929 -9.184 4.318 1.00 93.00 82 PHE A O 1
ATOM 638 N N . GLN A 1 83 ? 6.034 -10.136 2.611 1.00 89.75 83 GLN A N 1
ATOM 639 C CA . GLN A 1 83 ? 6.518 -11.313 3.325 1.00 89.75 83 GLN A CA 1
ATOM 640 C C . GLN A 1 83 ? 8.016 -11.477 3.129 1.00 89.75 83 GLN A C 1
ATOM 642 O O . GLN A 1 83 ? 8.511 -11.555 1.995 1.00 89.75 83 GLN A O 1
ATOM 647 N N . ARG A 1 84 ? 8.736 -11.626 4.241 1.00 88.62 84 ARG A N 1
ATOM 648 C CA . ARG A 1 84 ? 10.186 -11.818 4.211 1.00 88.62 84 ARG A CA 1
ATOM 649 C C . ARG A 1 84 ? 10.561 -13.047 3.380 1.00 88.62 84 ARG A C 1
ATOM 651 O O . ARG A 1 84 ? 10.043 -14.141 3.585 1.00 88.62 84 ARG A O 1
ATOM 658 N N . GLY A 1 85 ? 11.483 -12.859 2.435 1.00 85.38 85 GLY A N 1
ATOM 659 C CA . GLY A 1 85 ? 11.972 -13.919 1.544 1.00 85.38 85 GLY A CA 1
ATOM 660 C C . GLY A 1 85 ? 11.036 -14.280 0.384 1.00 85.38 85 GLY A C 1
ATOM 661 O O . GLY A 1 85 ? 11.422 -15.085 -0.457 1.00 85.38 85 GLY A O 1
ATOM 662 N N . ARG A 1 86 ? 9.839 -13.683 0.309 1.00 84.38 86 ARG A N 1
ATOM 663 C CA . ARG A 1 86 ? 8.891 -13.870 -0.803 1.00 84.38 86 ARG A CA 1
ATOM 664 C C . ARG A 1 86 ? 8.665 -12.591 -1.591 1.00 84.38 86 ARG A C 1
ATOM 666 O O . ARG A 1 86 ? 8.536 -12.642 -2.810 1.00 84.38 86 ARG A O 1
ATOM 673 N N . SER A 1 87 ? 8.655 -11.446 -0.916 1.00 87.50 87 SER A N 1
ATOM 674 C CA . SER A 1 87 ? 8.420 -10.169 -1.570 1.00 87.50 87 SER A CA 1
ATOM 675 C C . SER A 1 87 ? 9.706 -9.514 -2.045 1.00 87.50 87 SER A C 1
ATOM 677 O O . SER A 1 87 ? 10.633 -9.288 -1.265 1.00 87.50 87 SER A O 1
ATOM 679 N N . HIS A 1 88 ? 9.735 -9.170 -3.332 1.00 84.81 88 HIS A N 1
ATOM 680 C CA . HIS A 1 88 ? 10.864 -8.515 -3.975 1.00 84.81 88 HIS A CA 1
ATOM 681 C C . HIS A 1 88 ? 10.449 -7.146 -4.541 1.00 84.81 88 HIS A C 1
ATOM 683 O O . HIS A 1 88 ? 9.486 -7.093 -5.313 1.00 84.81 88 HIS A O 1
ATOM 689 N N . PRO A 1 89 ? 11.180 -6.056 -4.228 1.00 81.38 89 PRO A N 1
ATOM 690 C CA . PRO A 1 89 ? 10.891 -4.705 -4.718 1.00 81.38 89 PRO A CA 1
ATOM 691 C C . PRO A 1 89 ? 10.662 -4.601 -6.224 1.00 81.38 89 PRO A C 1
ATOM 693 O O . PRO A 1 89 ? 9.756 -3.901 -6.670 1.00 81.38 89 PRO A O 1
ATOM 696 N N . GLY A 1 90 ? 11.431 -5.365 -7.005 1.00 77.81 90 GLY A N 1
ATOM 697 C CA . GLY A 1 90 ? 11.379 -5.345 -8.465 1.00 77.81 90 GLY A CA 1
ATOM 698 C C . GLY A 1 90 ? 10.057 -5.786 -9.098 1.00 77.81 90 GLY A C 1
ATOM 699 O O . GLY A 1 90 ? 9.936 -5.607 -10.307 1.00 77.81 90 GLY A O 1
ATOM 700 N N . ASN A 1 91 ? 9.107 -6.332 -8.323 1.00 83.38 91 ASN A N 1
ATOM 701 C CA . ASN A 1 91 ? 7.765 -6.730 -8.782 1.00 83.38 91 ASN A CA 1
ATOM 702 C C . ASN A 1 91 ? 6.631 -5.922 -8.124 1.00 83.38 91 ASN A C 1
ATOM 704 O O . ASN A 1 91 ? 5.457 -6.098 -8.464 1.00 83.38 91 ASN A O 1
ATOM 708 N N . VAL A 1 92 ? 6.956 -5.054 -7.160 1.00 90.31 92 VAL A N 1
ATOM 709 C CA . VAL A 1 92 ? 5.965 -4.259 -6.421 1.00 90.31 92 VAL A CA 1
ATOM 710 C C . VAL A 1 92 ? 5.277 -3.283 -7.361 1.00 90.31 92 VAL A C 1
ATOM 712 O O . VAL A 1 92 ? 4.052 -3.240 -7.408 1.00 90.31 92 VAL A O 1
ATOM 715 N N . LEU A 1 93 ? 6.055 -2.565 -8.170 1.00 89.44 93 LEU A N 1
ATOM 716 C CA . LEU A 1 93 ? 5.542 -1.552 -9.092 1.00 89.44 93 LEU A CA 1
ATOM 717 C C . LEU A 1 93 ? 4.635 -2.160 -10.168 1.00 89.44 93 LEU A C 1
ATOM 719 O O . LEU A 1 93 ? 3.573 -1.613 -10.453 1.00 89.44 93 LEU A O 1
ATOM 723 N N . GLN A 1 94 ? 5.007 -3.321 -10.715 1.00 87.69 94 GLN A N 1
ATOM 724 C CA . GLN A 1 94 ? 4.181 -4.080 -11.657 1.00 87.69 94 GLN A CA 1
ATOM 725 C C . GLN A 1 94 ? 2.878 -4.516 -11.000 1.00 87.69 94 GLN A C 1
ATOM 727 O O . GLN A 1 94 ? 1.827 -4.417 -11.621 1.00 87.69 94 GLN A O 1
ATOM 732 N N . THR A 1 95 ? 2.925 -4.956 -9.742 1.00 89.38 95 THR A N 1
ATOM 733 C CA . THR A 1 95 ? 1.720 -5.397 -9.034 1.00 89.38 95 THR A CA 1
ATOM 734 C C . THR A 1 95 ? 0.790 -4.224 -8.724 1.00 89.38 95 THR A C 1
ATOM 736 O O . THR A 1 95 ? -0.404 -4.322 -8.990 1.00 89.38 95 THR A O 1
ATOM 739 N N . ILE A 1 96 ? 1.323 -3.081 -8.275 1.00 90.94 96 ILE A N 1
ATOM 740 C CA . ILE A 1 96 ? 0.535 -1.851 -8.089 1.00 90.94 96 ILE A CA 1
ATOM 741 C C . ILE A 1 96 ? -0.079 -1.414 -9.425 1.00 90.94 96 ILE A C 1
ATOM 743 O O . ILE A 1 96 ? -1.280 -1.170 -9.500 1.00 90.94 96 ILE A O 1
ATOM 747 N N . SER A 1 97 ? 0.719 -1.359 -10.494 1.00 88.19 97 SER A N 1
ATOM 748 C CA . SER A 1 97 ? 0.258 -0.976 -11.834 1.00 88.19 97 SER A CA 1
ATOM 749 C C . SER A 1 97 ? -0.799 -1.942 -12.380 1.00 88.19 97 SER A C 1
ATOM 751 O O . SER A 1 97 ? -1.770 -1.520 -13.014 1.00 88.19 97 SER A O 1
ATOM 753 N N . TYR A 1 98 ? -0.652 -3.235 -12.081 1.00 87.00 98 TYR A N 1
ATOM 754 C CA . TYR A 1 98 ? -1.639 -4.258 -12.392 1.00 87.00 98 TYR A CA 1
ATOM 755 C C . TYR A 1 98 ? -2.963 -4.013 -11.667 1.00 87.00 98 TYR A C 1
ATOM 757 O O . TYR A 1 98 ? -4.015 -3.989 -12.301 1.00 87.00 98 TYR A O 1
ATOM 765 N N . SER A 1 99 ? -2.925 -3.771 -10.355 1.00 87.06 99 SER A N 1
ATOM 766 C CA . SER A 1 99 ? -4.137 -3.511 -9.575 1.00 87.06 99 SER A CA 1
ATOM 767 C C 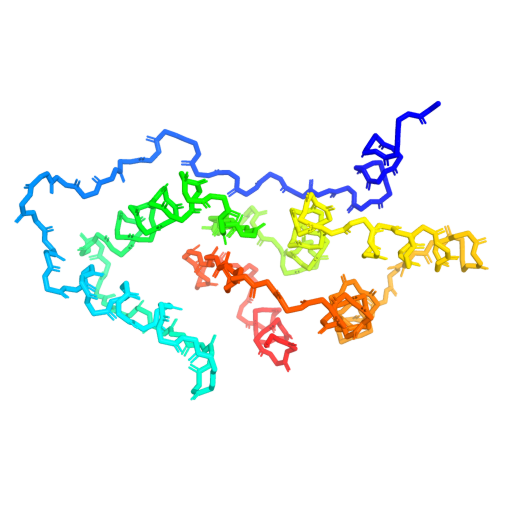. SER A 1 99 ? -4.820 -2.199 -9.981 1.00 87.06 99 SER A C 1
ATOM 769 O O . SER A 1 99 ? -6.034 -2.177 -10.184 1.00 87.06 99 SER A O 1
ATOM 771 N N . LEU A 1 100 ? -4.055 -1.126 -10.209 1.00 85.75 100 LEU A N 1
ATOM 772 C CA . LEU A 1 100 ? -4.583 0.185 -10.612 1.00 85.75 100 LEU A CA 1
ATOM 773 C C . LEU A 1 100 ? -5.182 0.202 -12.022 1.00 85.75 100 LEU A C 1
ATOM 775 O O . LEU A 1 100 ? -6.082 0.991 -12.300 1.00 85.75 100 LEU A O 1
ATOM 779 N N . ALA A 1 101 ? -4.741 -0.677 -12.919 1.00 80.00 101 ALA A N 1
ATOM 780 C CA . ALA A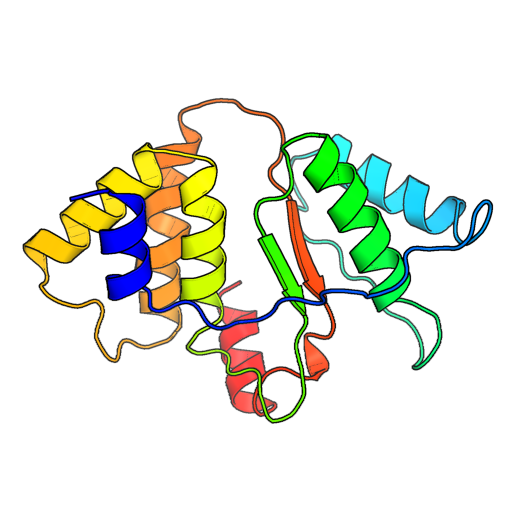 1 101 ? -5.328 -0.787 -14.251 1.00 80.00 101 ALA A CA 1
ATOM 781 C C . ALA A 1 101 ? -6.828 -1.116 -14.238 1.00 80.00 101 ALA A C 1
ATOM 783 O O . ALA A 1 101 ? -7.536 -0.737 -15.172 1.00 80.00 101 ALA A O 1
ATOM 784 N N . SER A 1 102 ? -7.323 -1.759 -13.175 1.00 72.69 102 SER A N 1
ATOM 785 C CA . SER A 1 102 ? -8.758 -2.001 -12.985 1.00 72.69 102 SER A CA 1
ATOM 786 C C . SER A 1 102 ? -9.562 -0.711 -12.760 1.00 72.69 102 SER A C 1
ATOM 788 O O . SER A 1 102 ? -10.750 -0.665 -13.071 1.00 72.69 102 SER A O 1
ATOM 790 N N . TYR A 1 103 ? -8.912 0.359 -12.291 1.00 71.94 103 TYR A N 1
ATOM 791 C CA . TYR A 1 103 ? -9.550 1.634 -11.970 1.00 71.94 103 TYR A CA 1
ATOM 792 C C . TYR A 1 103 ? -9.678 2.563 -13.169 1.00 71.94 103 TYR A C 1
ATOM 794 O O . TYR A 1 103 ? -10.598 3.375 -13.221 1.00 71.94 103 TYR A O 1
ATOM 802 N N . THR A 1 104 ? -8.746 2.515 -14.125 1.00 72.25 104 THR A N 1
ATOM 803 C CA . THR A 1 104 ? -8.767 3.463 -15.243 1.00 72.25 104 THR A CA 1
ATOM 804 C C . THR A 1 104 ? -8.278 2.852 -16.552 1.00 72.25 104 THR A C 1
ATOM 806 O O . THR A 1 104 ? -7.100 2.551 -16.741 1.00 72.25 104 THR A O 1
ATOM 809 N N . LEU A 1 105 ? -9.176 2.807 -17.542 1.00 75.44 105 LEU A N 1
ATOM 810 C CA . LEU A 1 105 ? -8.867 2.336 -18.896 1.00 75.44 105 LEU A CA 1
ATOM 811 C C . LEU A 1 105 ? -7.769 3.169 -19.593 1.00 75.44 105 LEU A C 1
ATOM 813 O O . LEU A 1 105 ? -7.110 2.675 -20.507 1.00 75.44 105 LEU A O 1
ATOM 817 N N . SER A 1 106 ? -7.562 4.430 -19.200 1.00 77.19 106 SER A N 1
ATOM 818 C CA . SER A 1 106 ? -6.478 5.264 -19.736 1.00 77.19 106 SER A CA 1
ATOM 819 C C . SER A 1 106 ? -5.093 4.740 -19.348 1.00 77.19 106 SER A C 1
ATOM 821 O O . SER A 1 106 ? -4.226 4.717 -20.220 1.00 77.19 106 SER A O 1
ATOM 823 N N . MET A 1 107 ? -4.903 4.233 -18.121 1.00 79.38 107 MET A N 1
ATOM 824 C CA . MET A 1 107 ? -3.648 3.586 -17.713 1.00 79.38 107 MET A CA 1
ATOM 825 C C . MET A 1 107 ? -3.372 2.365 -18.585 1.00 79.38 107 MET A C 1
ATOM 827 O O . MET A 1 107 ? -2.300 2.241 -19.172 1.00 79.38 107 MET A O 1
ATOM 831 N N . VAL A 1 108 ? -4.387 1.517 -18.763 1.00 77.81 108 VAL A N 1
ATOM 832 C CA . VAL A 1 108 ? -4.302 0.324 -19.612 1.00 77.81 108 VAL A CA 1
ATOM 833 C C . VAL A 1 108 ? -3.937 0.688 -21.050 1.00 77.81 108 VAL A C 1
ATOM 835 O O . VAL A 1 108 ? -3.052 0.079 -21.649 1.00 77.81 108 VAL A O 1
ATOM 838 N N . LYS A 1 109 ? -4.589 1.707 -21.621 1.00 79.94 109 LYS A N 1
ATOM 839 C CA . LYS A 1 109 ? -4.308 2.176 -22.986 1.00 79.94 109 LYS A CA 1
ATOM 840 C C . LYS A 1 109 ? -2.898 2.745 -23.120 1.00 79.94 109 LYS A C 1
ATOM 842 O O . LYS A 1 109 ? -2.246 2.463 -24.128 1.00 79.94 109 LYS A O 1
ATOM 847 N N . TYR A 1 110 ? -2.448 3.532 -22.142 1.00 83.88 110 TYR A N 1
ATOM 848 C CA . TYR A 1 110 ? -1.101 4.098 -22.116 1.00 83.88 110 TYR A CA 1
ATOM 849 C C . TYR A 1 110 ? -0.060 2.978 -22.105 1.00 83.88 110 TYR A C 1
ATOM 851 O O . TYR A 1 110 ? 0.780 2.906 -23.002 1.00 83.88 110 TYR A O 1
ATOM 859 N N . LEU A 1 111 ? -0.179 2.050 -21.157 1.00 79.31 111 LEU A N 1
ATOM 860 C CA . LEU A 1 111 ? 0.780 0.967 -20.976 1.00 79.31 111 LEU A CA 1
ATOM 861 C C . LEU A 1 111 ? 0.772 0.010 -22.163 1.00 79.31 111 LEU A C 1
ATOM 863 O O . LEU A 1 111 ? 1.829 -0.295 -22.704 1.00 79.31 111 LEU A O 1
ATOM 867 N N . ALA A 1 112 ? -0.402 -0.362 -22.679 1.00 79.69 112 ALA A N 1
ATOM 868 C CA . ALA A 1 112 ? -0.497 -1.181 -23.883 1.00 79.69 112 ALA A CA 1
ATOM 869 C C . ALA A 1 112 ? 0.131 -0.500 -25.113 1.00 79.69 112 ALA A C 1
ATOM 871 O O . ALA A 1 112 ? 0.682 -1.177 -25.978 1.00 79.69 112 ALA A O 1
ATOM 872 N N . LYS A 1 113 ? 0.049 0.834 -25.229 1.00 81.81 113 LYS A N 1
ATOM 873 C CA . LYS A 1 113 ? 0.726 1.582 -26.302 1.00 81.81 113 LYS A CA 1
ATOM 874 C C . LYS A 1 113 ? 2.240 1.572 -26.111 1.00 81.81 113 LYS A C 1
ATOM 876 O O . LYS A 1 113 ? 2.949 1.333 -27.081 1.00 81.81 113 LYS A O 1
ATOM 881 N N . LYS A 1 114 ? 2.712 1.805 -24.886 1.00 79.94 114 LYS A N 1
ATOM 882 C CA . LYS A 1 114 ? 4.136 1.786 -24.536 1.00 79.94 114 LYS A CA 1
ATOM 883 C C . LYS A 1 114 ? 4.756 0.418 -24.839 1.00 79.94 114 LYS A C 1
ATOM 885 O O . LYS A 1 114 ? 5.724 0.338 -25.580 1.00 79.94 114 LYS A O 1
ATOM 890 N N . LEU A 1 115 ? 4.095 -0.650 -24.402 1.00 74.44 115 LEU A N 1
ATOM 891 C CA . LEU A 1 115 ? 4.482 -2.039 -24.651 1.00 74.44 115 LEU A CA 1
ATOM 892 C C . LEU A 1 115 ? 4.525 -2.403 -26.139 1.00 74.44 115 LEU A C 1
ATOM 894 O O . LEU A 1 115 ? 5.465 -3.048 -26.583 1.00 74.44 115 LEU A O 1
ATOM 898 N N . ARG A 1 116 ? 3.544 -1.959 -26.937 1.00 74.62 116 ARG A N 1
ATOM 899 C CA . ARG A 1 116 ? 3.562 -2.185 -28.395 1.00 74.62 116 ARG A CA 1
ATOM 900 C C . ARG A 1 116 ? 4.734 -1.504 -29.099 1.00 74.62 116 ARG A C 1
ATOM 902 O O . ARG A 1 116 ? 5.180 -2.014 -30.119 1.00 74.62 116 ARG A O 1
ATOM 909 N N . ASN A 1 117 ? 5.172 -0.350 -28.603 1.00 77.06 117 ASN A N 1
ATOM 910 C CA . ASN A 1 117 ? 6.251 0.415 -29.219 1.00 77.06 117 ASN A CA 1
ATOM 911 C C . ASN A 1 117 ? 7.632 -0.101 -28.798 1.00 77.06 117 ASN A C 1
ATOM 913 O O . ASN A 1 117 ? 8.524 -0.177 -29.638 1.00 77.06 117 ASN A O 1
ATOM 917 N N . ASP A 1 118 ? 7.781 -0.467 -27.524 1.00 71.62 118 ASP A N 1
ATOM 918 C CA . ASP A 1 118 ? 9.086 -0.753 -26.917 1.00 71.62 118 ASP A CA 1
ATOM 919 C C . ASP A 1 118 ? 9.356 -2.269 -26.777 1.00 71.62 118 ASP A C 1
ATOM 921 O O . ASP A 1 118 ? 10.484 -2.682 -26.522 1.00 71.62 118 ASP A O 1
ATOM 925 N N . GLY A 1 119 ? 8.344 -3.118 -26.997 1.00 64.62 119 GLY A N 1
ATOM 926 C CA . GLY A 1 119 ? 8.439 -4.583 -27.018 1.00 64.62 119 GLY A CA 1
ATOM 927 C C . GLY A 1 119 ? 8.374 -5.241 -25.637 1.00 64.62 119 GLY A C 1
ATOM 928 O O . GLY A 1 119 ? 7.564 -6.142 -25.431 1.00 64.62 119 GLY A O 1
ATOM 929 N N . ASP A 1 120 ? 9.189 -4.779 -24.692 1.00 65.75 120 ASP A N 1
ATOM 930 C CA . ASP A 1 120 ? 9.230 -5.237 -23.298 1.00 65.75 120 ASP A CA 1
ATOM 931 C C . ASP A 1 120 ? 9.625 -4.061 -22.385 1.00 65.75 120 ASP A C 1
ATOM 933 O O . ASP A 1 120 ? 10.322 -3.138 -22.804 1.00 65.75 120 ASP A O 1
ATOM 937 N N . ILE A 1 121 ? 9.179 -4.080 -21.129 1.00 63.78 121 ILE A N 1
ATOM 938 C CA . ILE A 1 121 ? 9.612 -3.131 -20.090 1.00 63.78 121 ILE A CA 1
ATOM 939 C C . ILE A 1 121 ? 11.005 -3.523 -19.558 1.00 63.78 121 ILE A C 1
ATOM 941 O O . ILE A 1 121 ? 11.708 -2.677 -18.999 1.00 63.78 121 ILE A O 1
ATOM 945 N N . GLY A 1 122 ? 11.436 -4.770 -19.798 1.00 59.88 122 GLY A N 1
ATOM 946 C CA . GLY A 1 122 ? 12.812 -5.243 -19.661 1.00 59.88 122 GLY A CA 1
ATOM 947 C C . GLY A 1 122 ? 13.415 -5.103 -18.253 1.00 59.88 122 GLY A C 1
ATOM 948 O O . GLY A 1 122 ? 12.762 -4.664 -17.296 1.00 59.88 122 GLY A O 1
ATOM 949 N N . PRO A 1 123 ? 14.694 -5.478 -18.078 1.00 58.75 123 PRO A N 1
ATOM 950 C CA . PRO A 1 123 ? 15.456 -5.152 -16.881 1.00 58.75 123 PRO A CA 1
ATOM 951 C C . PRO A 1 123 ? 15.844 -3.668 -16.919 1.00 58.75 123 PRO A C 1
ATOM 953 O O . PRO A 1 123 ? 16.942 -3.293 -17.316 1.00 58.75 123 PRO A O 1
ATOM 956 N N . THR A 1 124 ? 14.905 -2.820 -16.527 1.00 67.88 124 THR A N 1
ATOM 957 C CA . THR A 1 124 ? 15.110 -1.396 -16.256 1.00 67.88 124 THR A CA 1
ATOM 958 C C . THR A 1 124 ? 15.333 -1.184 -14.758 1.00 67.88 124 THR A C 1
ATOM 960 O O . THR A 1 124 ? 14.857 -1.973 -13.931 1.00 67.88 124 THR A O 1
ATOM 963 N N . ASP A 1 125 ? 16.099 -0.153 -14.395 1.00 84.62 125 ASP A N 1
ATOM 964 C CA . ASP A 1 125 ? 16.251 0.249 -12.997 1.00 84.62 125 ASP A CA 1
ATOM 965 C C . ASP A 1 125 ? 14.888 0.630 -12.385 1.00 84.62 125 ASP A C 1
ATOM 967 O O . ASP A 1 125 ? 13.892 0.852 -13.084 1.00 84.62 125 ASP A O 1
ATOM 971 N N . LEU A 1 126 ? 14.821 0.661 -11.054 1.00 86.06 126 LEU A N 1
ATOM 972 C CA . LEU A 1 126 ? 13.551 0.811 -10.347 1.00 86.06 126 LEU A CA 1
ATOM 973 C C . LEU A 1 126 ? 12.892 2.181 -10.581 1.00 86.06 126 LEU A C 1
ATOM 975 O O . LEU A 1 126 ? 11.664 2.249 -10.631 1.00 86.06 126 LEU A O 1
ATOM 979 N N . GLN A 1 127 ? 13.690 3.233 -10.796 1.00 88.62 127 GLN A N 1
ATOM 980 C CA . GLN A 1 127 ? 13.199 4.568 -11.138 1.00 88.62 127 GLN A CA 1
ATOM 981 C C . GLN A 1 127 ? 12.503 4.523 -12.498 1.00 88.62 127 GLN A C 1
ATOM 983 O O . GLN A 1 127 ? 11.325 4.852 -12.599 1.00 88.62 127 GLN A O 1
ATOM 988 N N . THR A 1 128 ? 13.177 4.020 -13.531 1.00 87.06 128 THR A N 1
ATOM 989 C CA . THR A 1 128 ? 12.600 3.887 -14.875 1.00 87.06 128 THR A CA 1
ATOM 990 C C . THR A 1 128 ? 11.311 3.053 -14.860 1.00 87.06 128 THR A C 1
ATOM 992 O O . THR A 1 128 ? 10.321 3.419 -15.501 1.00 87.06 128 THR A O 1
ATOM 995 N N . LYS A 1 129 ? 11.267 1.963 -14.078 1.00 86.38 129 LYS A N 1
ATOM 996 C CA . LYS A 1 129 ? 10.038 1.173 -13.893 1.00 86.38 129 LYS A CA 1
ATOM 997 C C . LYS A 1 129 ? 8.917 1.978 -13.248 1.00 86.38 129 LYS A C 1
ATOM 999 O O . LYS A 1 129 ? 7.786 1.889 -13.717 1.00 86.38 129 LYS A O 1
ATOM 1004 N N . PHE A 1 130 ? 9.205 2.749 -12.201 1.00 89.56 130 PHE A N 1
ATOM 1005 C CA . PHE A 1 130 ? 8.213 3.596 -11.535 1.00 89.56 130 PHE A CA 1
ATOM 1006 C C . PHE A 1 130 ? 7.603 4.611 -12.503 1.00 89.56 130 PHE A C 1
ATOM 1008 O O . PHE A 1 130 ? 6.380 4.768 -12.561 1.00 89.56 130 PHE A O 1
ATOM 1015 N N . GLU A 1 131 ? 8.444 5.243 -13.317 1.00 89.19 131 GLU A N 1
ATOM 1016 C CA . GLU A 1 131 ? 8.013 6.230 -14.301 1.00 89.19 131 GLU A CA 1
ATOM 1017 C C . GLU A 1 131 ? 7.055 5.631 -15.333 1.00 89.19 131 GLU A C 1
ATOM 1019 O O . GLU A 1 131 ? 5.944 6.130 -15.526 1.00 89.19 131 GLU A O 1
ATOM 1024 N N . ILE A 1 132 ? 7.464 4.512 -15.934 1.00 86.19 132 ILE A N 1
ATOM 1025 C CA . ILE A 1 132 ? 6.709 3.836 -16.989 1.00 86.19 132 ILE A CA 1
ATOM 1026 C C . ILE A 1 132 ? 5.410 3.236 -16.452 1.00 86.19 132 ILE A C 1
ATOM 1028 O O . ILE A 1 132 ? 4.382 3.344 -17.116 1.00 86.19 132 ILE A O 1
ATOM 1032 N N . LEU A 1 133 ? 5.453 2.578 -15.288 1.00 86.44 133 LEU A N 1
ATOM 1033 C CA . LEU A 1 133 ? 4.346 1.768 -14.771 1.00 86.44 133 LEU A CA 1
ATOM 1034 C C . LEU A 1 133 ? 3.326 2.561 -13.957 1.00 86.44 133 LEU A C 1
ATOM 1036 O O . LEU A 1 133 ? 2.160 2.160 -13.919 1.00 86.44 133 LEU A O 1
ATOM 1040 N N . LEU A 1 134 ? 3.748 3.642 -13.295 1.00 88.88 134 LEU A N 1
ATOM 1041 C CA . LEU A 1 134 ? 2.913 4.399 -12.362 1.00 88.88 134 LEU A CA 1
ATOM 1042 C C . LEU A 1 134 ? 2.846 5.881 -12.727 1.00 88.88 134 LEU A C 1
ATOM 1044 O O . LEU A 1 134 ? 1.764 6.348 -13.077 1.00 88.88 134 LEU A O 1
ATOM 1048 N N . ARG A 1 135 ? 3.966 6.617 -12.691 1.00 89.56 135 ARG A N 1
ATOM 1049 C CA . ARG A 1 135 ? 3.957 8.090 -12.804 1.00 89.56 135 ARG A CA 1
ATOM 1050 C C . ARG A 1 135 ? 3.305 8.582 -14.092 1.00 89.56 135 ARG A C 1
ATOM 1052 O O . ARG A 1 135 ? 2.381 9.397 -14.043 1.00 89.56 135 ARG A O 1
ATOM 1059 N N . ASP A 1 136 ? 3.781 8.111 -15.240 1.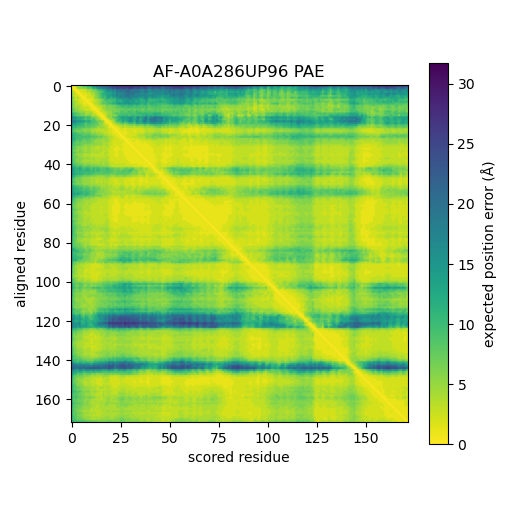00 88.44 136 ASP A N 1
ATOM 1060 C CA . ASP A 1 136 ? 3.325 8.613 -16.533 1.00 88.44 136 ASP A CA 1
ATOM 1061 C C . ASP A 1 136 ? 1.878 8.163 -16.839 1.00 88.44 136 ASP A C 1
ATOM 1063 O O . ASP A 1 136 ? 1.061 9.017 -17.204 1.00 88.44 136 ASP A O 1
ATOM 1067 N N . PRO A 1 137 ? 1.488 6.884 -16.624 1.00 85.56 137 PRO A N 1
ATOM 1068 C CA . PRO A 1 137 ? 0.094 6.463 -16.758 1.00 85.56 137 PRO A CA 1
ATOM 1069 C C . PRO A 1 137 ? -0.865 7.224 -15.833 1.00 85.56 137 PRO A C 1
ATOM 1071 O O . PRO A 1 137 ? -1.943 7.626 -16.277 1.00 85.56 137 PRO A O 1
ATOM 1074 N N . LEU A 1 138 ? -0.486 7.440 -14.567 1.00 85.50 138 LEU A N 1
ATOM 1075 C CA . LEU A 1 138 ? -1.316 8.154 -13.592 1.00 85.50 138 LEU A CA 1
ATOM 1076 C C . LEU A 1 138 ? -1.459 9.631 -13.946 1.00 85.50 138 LEU A C 1
ATOM 1078 O O . LEU A 1 138 ? -2.549 10.176 -13.817 1.00 85.50 138 LEU A O 1
ATOM 1082 N N . SER A 1 139 ? -0.408 10.261 -14.470 1.00 85.00 139 SER A N 1
ATOM 1083 C CA . SER A 1 139 ? -0.458 11.658 -14.920 1.00 85.00 139 SER A CA 1
ATOM 1084 C C . SER A 1 139 ? -1.441 11.855 -16.082 1.00 85.00 139 SER A C 1
ATOM 1086 O O . SER A 1 139 ? -2.134 12.867 -16.150 1.00 85.00 139 SER A O 1
ATOM 1088 N N . VAL A 1 140 ? -1.563 10.867 -16.976 1.00 81.06 140 VAL A N 1
ATOM 1089 C CA . VAL A 1 140 ? -2.581 10.865 -18.044 1.00 81.06 140 VAL A CA 1
ATOM 1090 C C . VAL A 1 140 ? -3.979 10.571 -17.481 1.00 81.06 140 VAL A C 1
ATOM 1092 O O . VAL A 1 140 ? -4.967 11.157 -17.932 1.00 81.06 140 VAL A O 1
ATOM 1095 N N . ALA A 1 141 ? -4.083 9.675 -16.496 1.00 77.19 141 ALA A N 1
ATOM 1096 C CA . ALA A 1 141 ? -5.342 9.296 -15.851 1.00 77.19 141 ALA A CA 1
ATOM 1097 C C . ALA A 1 141 ? -5.938 10.390 -14.950 1.00 77.19 141 ALA A C 1
ATOM 1099 O O . ALA A 1 141 ? -7.160 10.524 -14.901 1.00 77.19 141 ALA A O 1
ATOM 1100 N N . ALA A 1 142 ? -5.094 11.213 -14.321 1.00 71.56 142 ALA A N 1
ATOM 1101 C CA . ALA A 1 142 ? -5.466 12.300 -13.411 1.00 71.56 142 ALA A CA 1
ATOM 1102 C C . ALA A 1 142 ? -6.283 13.429 -14.070 1.00 71.56 142 ALA A C 1
ATOM 1104 O O . ALA A 1 142 ? -6.727 14.356 -13.400 1.00 71.56 142 ALA A O 1
ATOM 1105 N N . THR A 1 143 ? -6.516 13.351 -15.382 1.00 62.78 143 THR A N 1
ATOM 1106 C CA . THR A 1 143 ? -7.403 14.258 -16.121 1.00 62.78 143 THR A CA 1
ATOM 1107 C C . THR A 1 143 ? -8.888 14.074 -15.778 1.00 62.78 143 THR A C 1
ATOM 1109 O O . THR A 1 143 ? -9.683 14.968 -16.062 1.00 62.78 143 THR A O 1
ATOM 1112 N N . ASN A 1 144 ? -9.267 12.963 -15.131 1.00 60.72 144 ASN A N 1
ATOM 1113 C CA . ASN A 1 144 ? -10.618 12.729 -14.617 1.00 60.72 144 ASN A CA 1
ATOM 1114 C C . ASN A 1 144 ? -10.656 12.912 -13.091 1.00 60.72 144 ASN A C 1
ATOM 1116 O O . ASN A 1 144 ? -9.971 12.201 -12.359 1.00 60.72 144 ASN A O 1
ATOM 1120 N N . VAL A 1 145 ? -11.483 13.843 -12.607 1.00 56.81 145 VAL A N 1
ATOM 1121 C CA . VAL A 1 145 ? -11.683 14.100 -11.171 1.00 56.81 145 VAL A CA 1
ATOM 1122 C C . VAL A 1 145 ? -12.561 12.989 -10.584 1.00 56.81 145 VAL A C 1
ATOM 1124 O O . VAL A 1 145 ? -13.781 13.008 -10.739 1.00 56.81 145 VAL A O 1
ATOM 1127 N N . GLY A 1 146 ? -11.934 11.991 -9.961 1.00 72.25 146 GLY A N 1
ATOM 1128 C CA . GLY A 1 146 ? -12.596 10.910 -9.225 1.00 72.25 146 GLY A CA 1
ATOM 1129 C C . GLY A 1 146 ? -12.318 10.974 -7.718 1.00 72.25 146 GLY A C 1
ATOM 1130 O O . GLY A 1 146 ? -11.501 11.787 -7.281 1.00 72.25 146 GLY A O 1
ATOM 1131 N N . PRO A 1 147 ? -12.986 10.130 -6.909 1.00 78.75 147 PRO A N 1
ATOM 1132 C CA . PRO A 1 147 ? -12.656 9.988 -5.494 1.00 78.75 147 PRO A CA 1
ATOM 1133 C C . PRO A 1 147 ? -11.212 9.477 -5.309 1.00 78.75 147 PRO A C 1
ATOM 1135 O O . PRO A 1 147 ? -10.668 8.849 -6.223 1.00 78.75 147 PRO A O 1
ATOM 1138 N N . PRO A 1 148 ? -10.589 9.698 -4.134 1.00 84.00 148 PRO A N 1
ATOM 1139 C CA . PRO A 1 148 ? -9.246 9.203 -3.852 1.00 84.00 148 PRO A CA 1
ATOM 1140 C C . PRO A 1 148 ? -9.153 7.687 -4.049 1.00 84.00 148 PRO A C 1
ATOM 1142 O O . PRO A 1 148 ? -10.056 6.949 -3.642 1.00 84.00 148 PRO A O 1
ATOM 1145 N N . VAL A 1 149 ? -8.045 7.237 -4.644 1.00 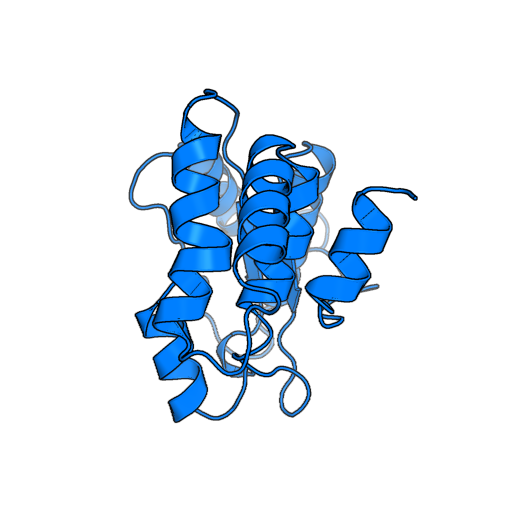88.94 149 VAL A N 1
ATOM 1146 C CA . VAL A 1 149 ? -7.698 5.818 -4.782 1.00 88.94 149 VAL A CA 1
ATOM 1147 C C . VAL A 1 149 ? -6.627 5.481 -3.747 1.00 88.94 149 VAL A C 1
ATOM 1149 O O . VAL A 1 149 ? -5.531 6.035 -3.781 1.00 88.94 149 VAL A O 1
ATOM 1152 N N . LEU A 1 150 ? -6.944 4.575 -2.823 1.00 92.81 150 LEU A N 1
ATOM 1153 C CA . LEU A 1 150 ? -6.060 4.171 -1.732 1.00 92.81 150 LEU A CA 1
ATOM 1154 C C . LEU A 1 150 ? -5.157 3.003 -2.147 1.00 92.81 150 LEU A C 1
ATOM 1156 O O . LEU A 1 150 ? -5.637 1.986 -2.646 1.00 92.81 150 LEU A O 1
ATOM 1160 N N . ILE A 1 151 ? -3.860 3.115 -1.863 1.00 94.06 151 ILE A N 1
ATOM 1161 C CA . ILE A 1 151 ? -2.892 2.016 -1.952 1.00 94.06 151 ILE A CA 1
ATOM 1162 C C . ILE A 1 151 ? -2.431 1.686 -0.533 1.00 94.06 151 ILE A C 1
ATOM 1164 O O . ILE A 1 151 ? -1.982 2.569 0.195 1.00 94.06 151 ILE A O 1
ATOM 1168 N N . VAL A 1 152 ? -2.536 0.417 -0.137 1.00 95.62 152 VAL A N 1
ATOM 1169 C CA . VAL A 1 152 ? -2.101 -0.065 1.180 1.00 95.62 152 VAL A CA 1
ATOM 1170 C C . VAL A 1 152 ? -0.879 -0.963 1.015 1.00 95.62 152 VAL A C 1
ATOM 1172 O O . VAL A 1 152 ? -0.941 -1.987 0.335 1.00 95.62 152 VAL A O 1
ATOM 1175 N N . LEU A 1 153 ? 0.224 -0.577 1.655 1.00 95.31 153 LEU A N 1
ATOM 1176 C CA . LEU A 1 153 ? 1.496 -1.298 1.673 1.00 95.31 153 LEU A CA 1
ATOM 1177 C C . LEU A 1 153 ? 1.769 -1.796 3.101 1.00 95.31 153 LEU A C 1
ATOM 1179 O O . LEU A 1 153 ? 2.229 -1.034 3.949 1.00 95.31 153 LEU A O 1
ATOM 1183 N N . ASP A 1 154 ? 1.452 -3.058 3.384 1.00 94.88 154 ASP A N 1
ATOM 1184 C CA . ASP A 1 154 ? 1.538 -3.649 4.725 1.00 94.88 154 ASP A CA 1
ATOM 1185 C C . ASP A 1 154 ? 2.798 -4.509 4.884 1.00 94.88 154 ASP A C 1
ATOM 1187 O O . ASP A 1 154 ? 3.096 -5.351 4.039 1.00 94.88 154 ASP A O 1
ATOM 1191 N N . GLY A 1 155 ? 3.533 -4.307 5.981 1.00 93.38 155 GLY A N 1
ATOM 1192 C CA . GLY A 1 155 ? 4.766 -5.041 6.282 1.00 93.38 155 GLY A CA 1
ATOM 1193 C C . GLY A 1 155 ? 5.969 -4.623 5.435 1.00 93.38 155 GLY A C 1
ATOM 1194 O O . GLY A 1 155 ? 6.819 -5.453 5.135 1.00 93.38 155 GLY A O 1
ATOM 1195 N N . LEU A 1 156 ? 6.055 -3.360 5.000 1.00 92.50 156 LEU A N 1
ATOM 1196 C CA . LEU A 1 156 ? 7.105 -2.880 4.085 1.00 92.50 156 LEU A CA 1
ATOM 1197 C C . LEU A 1 156 ? 8.538 -3.232 4.538 1.00 92.50 156 LEU A C 1
ATOM 1199 O O . LEU A 1 156 ? 9.413 -3.464 3.703 1.00 92.50 156 LEU A O 1
ATOM 1203 N N . ASP A 1 157 ? 8.769 -3.356 5.847 1.00 91.81 157 ASP A N 1
ATOM 1204 C CA . ASP A 1 157 ? 10.025 -3.803 6.457 1.00 91.81 157 ASP A CA 1
ATOM 1205 C C . ASP A 1 157 ? 10.372 -5.293 6.225 1.00 91.81 157 ASP A C 1
ATOM 1207 O O . ASP A 1 157 ? 11.463 -5.759 6.578 1.00 91.81 157 ASP A O 1
ATOM 1211 N N . GLU A 1 158 ? 9.490 -6.042 5.574 1.00 91.94 158 GLU A N 1
ATOM 1212 C CA . GLU A 1 158 ? 9.693 -7.416 5.126 1.00 91.94 158 GLU A CA 1
ATOM 1213 C C . GLU A 1 158 ? 10.012 -7.527 3.623 1.00 91.94 158 GLU A C 1
ATOM 1215 O O . GLU A 1 158 ? 10.360 -8.608 3.147 1.00 91.94 158 GLU A O 1
ATOM 1220 N N . CYS A 1 159 ? 9.949 -6.427 2.865 1.00 93.00 159 CYS A N 1
ATOM 1221 C CA . CYS A 1 159 ? 10.216 -6.428 1.426 1.00 93.00 159 CYS A CA 1
ATOM 1222 C C . CYS A 1 159 ? 11.722 -6.451 1.129 1.00 93.00 159 CYS A C 1
ATOM 1224 O O . CYS A 1 159 ? 12.436 -5.543 1.556 1.00 93.00 159 CYS A O 1
ATOM 1226 N N . GLY A 1 160 ? 12.203 -7.454 0.387 1.00 91.38 160 GLY A N 1
ATOM 1227 C CA . GLY A 1 160 ? 13.589 -7.537 -0.087 1.00 91.38 160 GLY A CA 1
ATOM 1228 C C . GLY A 1 160 ? 14.671 -7.430 0.999 1.00 91.38 160 GLY A C 1
ATOM 1229 O O . GLY A 1 160 ? 14.422 -7.627 2.191 1.00 91.38 160 GLY A O 1
ATOM 1230 N N . THR A 1 161 ? 15.896 -7.119 0.566 1.00 92.62 161 THR A N 1
ATOM 1231 C CA . THR A 1 161 ? 16.986 -6.707 1.465 1.00 92.62 161 THR A CA 1
ATOM 1232 C C . THR A 1 161 ? 16.824 -5.228 1.844 1.00 92.62 161 THR A C 1
ATOM 1234 O O . THR A 1 161 ? 16.096 -4.510 1.150 1.00 92.62 161 THR A O 1
ATOM 1237 N N . PRO A 1 162 ? 17.486 -4.740 2.909 1.00 93.12 162 PRO A N 1
ATOM 1238 C CA . PRO A 1 162 ? 17.455 -3.322 3.268 1.00 93.12 162 PRO A CA 1
ATOM 1239 C C . PRO A 1 162 ? 17.816 -2.388 2.105 1.00 93.12 162 PRO A C 1
ATOM 1241 O O . PRO A 1 162 ? 17.151 -1.377 1.909 1.00 93.12 162 PRO A O 1
ATOM 1244 N N . GLU A 1 163 ? 18.804 -2.757 1.288 1.00 92.38 163 GLU A N 1
ATOM 1245 C CA . GLU A 1 163 ? 19.282 -1.955 0.156 1.00 92.38 163 GLU A CA 1
ATOM 1246 C C . GLU A 1 163 ? 18.223 -1.866 -0.945 1.00 92.38 163 GLU A C 1
ATOM 1248 O O . GLU A 1 163 ? 17.879 -0.779 -1.398 1.00 92.38 163 GLU A O 1
ATOM 1253 N N . LEU A 1 164 ? 17.647 -3.007 -1.338 1.00 89.62 164 LEU A N 1
ATOM 1254 C CA . LEU A 1 164 ? 16.605 -3.043 -2.367 1.00 89.62 164 LEU A CA 1
ATOM 1255 C C . LEU A 1 164 ? 15.322 -2.342 -1.907 1.00 89.62 164 LEU A C 1
ATOM 1257 O O . LEU A 1 164 ? 14.608 -1.749 -2.714 1.00 89.62 164 LEU A O 1
ATOM 1261 N N . ARG A 1 165 ? 15.014 -2.420 -0.609 1.00 92.62 165 ARG A N 1
ATOM 1262 C CA . ARG A 1 165 ? 13.887 -1.705 -0.010 1.00 92.62 165 ARG A CA 1
ATOM 1263 C C . ARG A 1 165 ? 14.113 -0.205 -0.002 1.00 92.62 165 ARG A C 1
ATOM 1265 O O . ARG A 1 165 ? 13.171 0.522 -0.289 1.00 92.62 165 ARG A O 1
ATOM 1272 N N . GLN A 1 166 ? 15.328 0.246 0.300 1.00 93.00 166 GLN A N 1
ATOM 1273 C CA . GLN A 1 166 ? 15.664 1.662 0.212 1.00 93.00 166 GLN A CA 1
ATOM 1274 C C . GLN A 1 166 ? 15.450 2.166 -1.215 1.00 93.00 166 GLN A C 1
ATOM 1276 O O . GLN A 1 166 ? 14.747 3.149 -1.396 1.00 93.00 166 GLN A O 1
ATOM 1281 N N . SER A 1 167 ? 15.915 1.426 -2.228 1.00 91.94 167 SER A N 1
ATOM 1282 C CA . SER A 1 167 ? 15.655 1.792 -3.625 1.00 91.94 167 SER A CA 1
ATOM 1283 C C . SER A 1 167 ? 14.162 1.901 -3.947 1.00 91.94 167 SER A C 1
ATOM 1285 O O . SER A 1 167 ? 13.777 2.755 -4.734 1.00 91.94 167 SER A O 1
ATOM 1287 N N . LEU A 1 168 ? 13.309 1.051 -3.360 1.00 91.44 168 LEU A N 1
ATOM 1288 C CA . LEU A 1 168 ? 11.853 1.155 -3.519 1.00 91.44 168 LEU A CA 1
ATOM 1289 C C . LEU A 1 168 ? 11.281 2.401 -2.846 1.00 91.44 168 LEU A C 1
ATOM 1291 O O . LEU A 1 168 ? 10.409 3.043 -3.414 1.00 91.44 168 LEU A O 1
ATOM 1295 N N . LEU A 1 169 ? 11.757 2.729 -1.647 1.00 92.06 169 LEU A N 1
ATOM 1296 C CA . LEU A 1 169 ? 11.343 3.932 -0.928 1.00 92.06 169 LEU A CA 1
ATOM 1297 C C . LEU A 1 169 ? 11.771 5.213 -1.646 1.00 92.06 169 LEU A C 1
ATOM 1299 O O . LEU A 1 169 ? 11.048 6.195 -1.581 1.00 92.06 169 LEU A O 1
ATOM 1303 N N . ASP A 1 170 ? 12.911 5.200 -2.335 1.00 92.44 170 ASP A N 1
ATOM 1304 C CA . ASP A 1 170 ? 13.419 6.369 -3.058 1.00 92.44 170 ASP A CA 1
ATOM 1305 C C . ASP A 1 170 ? 12.550 6.742 -4.274 1.00 92.44 170 ASP A C 1
ATOM 1307 O O . ASP A 1 170 ? 12.623 7.875 -4.750 1.00 92.44 170 ASP A O 1
ATOM 1311 N N . VAL A 1 171 ? 11.745 5.799 -4.785 1.00 90.62 171 VAL A N 1
ATOM 1312 C CA . VAL A 1 171 ? 10.893 6.009 -5.969 1.00 90.62 171 VAL A CA 1
ATOM 1313 C C . VAL A 1 171 ? 9.404 6.168 -5.653 1.00 90.62 171 VAL A C 1
ATOM 1315 O O . VAL A 1 171 ? 8.679 6.671 -6.507 1.00 90.62 171 VAL A O 1
ATOM 1318 N N . LEU A 1 172 ? 8.936 5.703 -4.487 1.00 87.25 172 LEU A N 1
ATOM 1319 C CA . LEU A 1 172 ? 7.532 5.794 -4.051 1.00 87.25 172 LEU A CA 1
ATOM 1320 C C . LEU A 1 172 ? 7.206 7.177 -3.476 1.00 87.25 172 LEU A C 1
ATOM 1322 O O . LEU A 1 172 ? 6.113 7.686 -3.817 1.0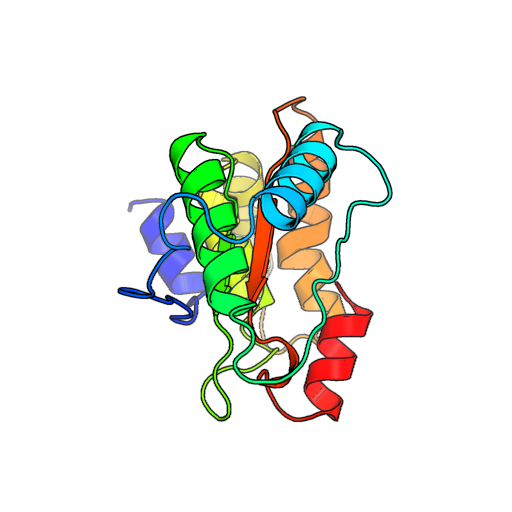0 87.25 172 LEU A O 1
#

InterPro domains:
  IPR007111 NACHT nucleoside triphosphatase [PS50837] (47-172)
  IPR027417 P-loop containing nucleoside triphosphate hydrolase [G3DSA:3.40.50.300] (23-172)
  IPR027417 P-loop containing nucleoside triphosphate hydrolase [SSF52540] (29-172)
  IPR056884 Nephrocystin 3-like, N-terminal [PF24883] (35-171)

Foldseek 3Di:
DDLLVVLCVALVADPQDPPPDAADDPPPPVVVLVVVVCVQQVDDPPPDDDDDDDPPPCPVNSLVNNLVVCVVVVQAQEAGHAAAPRAELVRPLSNSLSSNCVVDVQSSVQLVVVCVVVVHLPPDQSQSSLCNRPVVSVVRVVVDDDRHHDYHDHPLVRHDDPVRSVSSVVRD

Sequence (172 aa):
MNIERLYADILNPSDFSGDGRPQCLEDTRKETLQSIYDWVDAGGYPNVLLLIGEAGTGKSTIATTVARKYQNNGQLGCHIFFQRGRSHPGNVLQTISYSLASYTLSMVKYLAKKLRNDGDIGPTDLQTKFEILLRDPLSVAATNVGPPVLIVLDGLDECGTPELRQSLLDVL

Organism: NCBI:txid2282107

Secondary structure (DSSP, 8-state):
--HHHHHHHHH-------TTPPPPPTTSSHHHHHHHHHHHHH-SSS--------TTSSHHHHHHHHHHHHHHTT-EEEEEE--TTT--GGGHHHHHHHHHTTT-HHHHHHHHHHHHHHS---S--HHHHHIIIIIHHHHHHTTS--PPPEEEEE-GGGSS-HHHHHHHHHH-

Mean predicted aligned error: 5.79 Å

Radius of gyration: 16.53 Å; Cα contacts (8 Å, |Δi|>4): 167; chains: 1; bounding box: 36×31×48 Å